Protein AF-A0A1F9PHR8-F1 (afdb_monomer)

Solvent-accessible surface area (backbone atoms only — not comparable to full-atom values): 4453 Å² total; per-residue (Å²): 137,86,86,68,82,86,77,76,83,90,54,65,68,58,51,48,56,50,48,27,62,75,70,76,46,88,85,87,78,94,72,60,77,91,78,52,53,75,92,67,69,44,76,91,74,55,92,72,80,77,43,98,91,44,53,91,75,66,80,81,130

Foldseek 3Di:
DPPDPPDDDDCPVVVVVVVCVVVVHDDDDDDDPVPDDPVCPDPVNPPDDDDPVDHPDPPDD

Radius of gyration: 16.5 Å; Cα contacts (8 Å, |Δi|>4): 12; chains: 1; bounding box: 24×46×47 Å

Mean predicted aligned error: 11.71 Å

pLDDT: mean 70.43, std 11.83, range [43.78, 88.69]

Sequence (61 aa):
MNDKKELMHDNQLLKIAKLVNTKGIQFVASILKDKLLEELNREEFFVVKLSQGDKLFRIEE

Structure (mmCIF, N/CA/C/O backbone):
data_AF-A0A1F9PHR8-F1
#
_entry.id 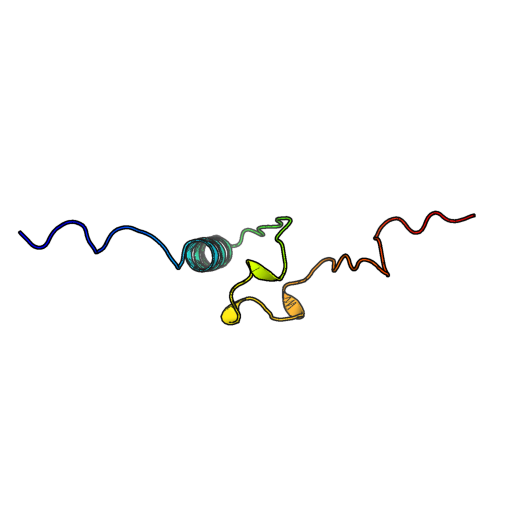  AF-A0A1F9PHR8-F1
#
loop_
_atom_site.group_PDB
_atom_site.id
_atom_site.type_symbol
_atom_site.label_atom_id
_atom_site.label_alt_id
_atom_site.label_comp_id
_atom_site.label_asym_id
_atom_site.label_entity_id
_atom_site.label_seq_id
_atom_site.pdbx_PDB_ins_code
_atom_site.Cartn_x
_atom_site.Cartn_y
_atom_site.Cartn_z
_atom_site.occupancy
_atom_site.B_iso_or_equiv
_atom_site.auth_seq_id
_atom_site.auth_comp_id
_atom_site.au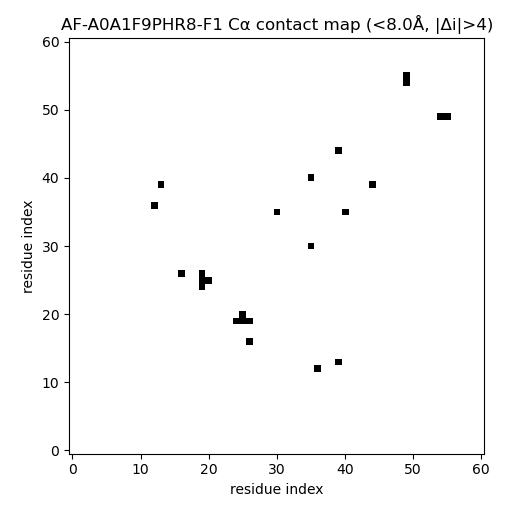th_asym_id
_atom_site.auth_atom_id
_atom_site.pdbx_PDB_model_num
ATOM 1 N N . MET A 1 1 ? 2.495 31.400 19.430 1.00 49.41 1 MET A N 1
ATOM 2 C CA . MET A 1 1 ? 1.757 30.963 18.226 1.00 49.41 1 MET A CA 1
ATOM 3 C C . MET A 1 1 ? 2.475 29.746 17.668 1.00 49.41 1 MET A C 1
ATOM 5 O O . MET A 1 1 ? 3.415 29.903 16.903 1.00 49.41 1 MET A O 1
ATOM 9 N N . ASN A 1 2 ? 2.116 28.557 18.161 1.00 48.09 2 ASN A N 1
ATOM 10 C CA . ASN A 1 2 ? 2.770 27.283 17.825 1.00 48.09 2 ASN A CA 1
ATOM 11 C C . ASN A 1 2 ? 1.917 26.421 16.869 1.00 48.09 2 ASN A C 1
ATOM 13 O O . ASN A 1 2 ? 2.248 25.277 16.578 1.00 48.09 2 ASN A O 1
ATOM 17 N N . ASP A 1 3 ? 0.826 26.987 16.358 1.00 61.31 3 ASP A N 1
ATOM 18 C CA . ASP A 1 3 ? -0.075 26.367 15.397 1.00 61.31 3 ASP A CA 1
ATOM 19 C C . ASP A 1 3 ? 0.465 26.530 13.979 1.00 61.31 3 ASP A C 1
ATOM 21 O O . ASP A 1 3 ? 0.478 27.645 13.455 1.00 61.31 3 ASP A O 1
ATOM 25 N N . LYS A 1 4 ? 0.914 25.417 13.381 1.00 48.62 4 LYS A N 1
ATOM 26 C CA . LYS A 1 4 ? 0.810 25.063 11.940 1.00 48.62 4 LYS A CA 1
ATOM 27 C C . LYS A 1 4 ? 1.807 23.990 11.506 1.00 48.62 4 LYS A C 1
ATOM 29 O O . LYS A 1 4 ? 1.593 23.362 10.474 1.00 48.62 4 LYS A O 1
ATOM 34 N N . LYS A 1 5 ? 2.865 23.737 12.283 1.00 45.78 5 LYS A N 1
ATOM 35 C CA . LYS A 1 5 ? 3.869 22.712 11.939 1.00 45.78 5 LYS A CA 1
ATOM 36 C C . LYS A 1 5 ? 3.365 21.270 12.128 1.00 45.78 5 LYS A C 1
ATOM 38 O O . LYS A 1 5 ? 4.033 20.340 11.702 1.00 45.78 5 LYS A O 1
ATOM 43 N N . GLU A 1 6 ? 2.185 21.096 12.725 1.00 43.78 6 GLU A N 1
ATOM 44 C CA . GLU A 1 6 ? 1.603 19.797 13.095 1.00 43.78 6 GLU A CA 1
ATOM 45 C C . GLU A 1 6 ? 0.747 19.143 11.985 1.00 43.78 6 GLU A C 1
ATOM 47 O O . GLU A 1 6 ? 0.283 18.017 12.142 1.00 43.78 6 GLU A O 1
ATOM 52 N N . LEU A 1 7 ? 0.523 19.812 10.844 1.00 52.31 7 LEU A N 1
ATOM 53 C CA . LEU A 1 7 ? -0.562 19.430 9.924 1.00 52.31 7 LEU A CA 1
ATOM 54 C C . LEU A 1 7 ? -0.180 18.713 8.619 1.00 52.31 7 LEU A C 1
ATOM 56 O O . LEU A 1 7 ? -1.074 18.174 7.971 1.00 52.31 7 LEU A O 1
ATOM 60 N N . MET A 1 8 ? 1.078 18.663 8.187 1.00 56.38 8 MET A N 1
ATOM 61 C CA . MET A 1 8 ? 1.447 18.109 6.870 1.00 56.38 8 MET A CA 1
ATOM 62 C C . MET A 1 8 ? 2.906 17.658 6.936 1.00 56.38 8 MET A C 1
ATOM 64 O O . MET A 1 8 ? 3.727 18.427 7.407 1.00 56.38 8 MET A O 1
ATOM 68 N N . HIS A 1 9 ? 3.352 16.484 6.514 1.00 62.91 9 HIS A N 1
ATOM 69 C CA . HIS A 1 9 ? 2.865 15.457 5.602 1.00 62.91 9 HIS A CA 1
ATOM 70 C C . HIS A 1 9 ? 3.872 14.318 5.830 1.00 62.91 9 HIS A C 1
ATOM 72 O O . HIS A 1 9 ? 5.041 14.625 5.719 1.00 62.91 9 HIS A O 1
ATOM 78 N N . ASP A 1 10 ? 3.483 13.081 6.155 1.00 50.16 10 ASP A 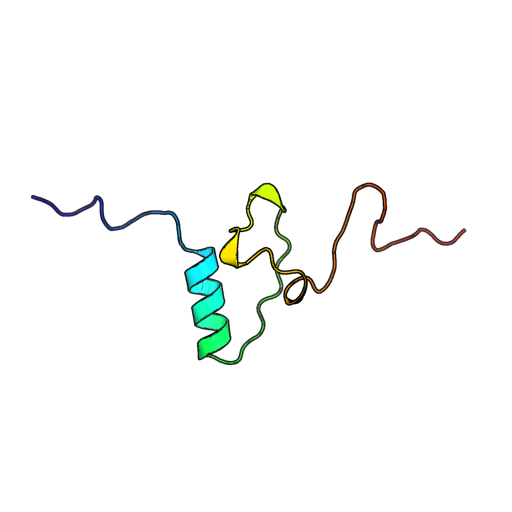N 1
ATOM 79 C CA . ASP A 1 10 ? 4.417 11.926 6.035 1.00 50.16 10 ASP A CA 1
ATOM 80 C C . ASP A 1 10 ? 3.746 10.564 6.256 1.00 50.16 10 ASP A C 1
ATOM 82 O O . ASP A 1 10 ? 4.282 9.530 5.885 1.00 50.16 10 ASP A O 1
ATOM 86 N N . ASN A 1 11 ? 2.522 10.530 6.798 1.00 59.78 11 ASN A N 1
ATOM 87 C CA . ASN A 1 11 ? 1.908 9.259 7.195 1.00 59.78 11 ASN A CA 1
ATOM 88 C C . ASN A 1 11 ? 0.563 8.951 6.525 1.00 59.78 11 ASN A C 1
ATOM 90 O O . ASN A 1 11 ? -0.260 8.223 7.076 1.00 59.78 11 ASN A O 1
ATOM 94 N N . GLN A 1 12 ? 0.287 9.540 5.358 1.00 69.31 12 GLN A N 1
ATOM 95 C CA . GLN A 1 12 ? -1.001 9.367 4.672 1.00 69.31 12 GLN A CA 1
ATOM 96 C C . GLN A 1 12 ? -1.238 7.917 4.245 1.00 69.31 12 GLN A C 1
ATOM 98 O O . GLN A 1 12 ? -2.331 7.399 4.461 1.00 69.31 12 GLN A O 1
ATOM 103 N N . LEU A 1 13 ? -0.212 7.240 3.723 1.00 76.00 13 LEU A N 1
ATOM 104 C CA . LEU A 1 13 ? -0.332 5.841 3.319 1.00 76.00 13 LEU A CA 1
ATOM 105 C C . LEU A 1 13 ? -0.577 4.930 4.532 1.00 76.00 13 LEU A C 1
ATOM 107 O O . LEU A 1 13 ? -1.442 4.061 4.475 1.00 76.00 13 LEU A O 1
ATOM 111 N N . LEU A 1 14 ? 0.085 5.193 5.666 1.00 77.94 14 LEU A N 1
ATOM 112 C CA . LEU A 1 14 ? -0.166 4.464 6.912 1.00 77.94 14 LEU A CA 1
ATOM 113 C C . LEU A 1 14 ? -1.558 4.758 7.486 1.00 77.94 14 LEU A C 1
ATOM 115 O O . LEU A 1 14 ? -2.213 3.860 8.010 1.00 77.94 14 LEU A O 1
ATOM 119 N N . LYS A 1 15 ? -2.043 6.003 7.387 1.00 81.31 15 LYS A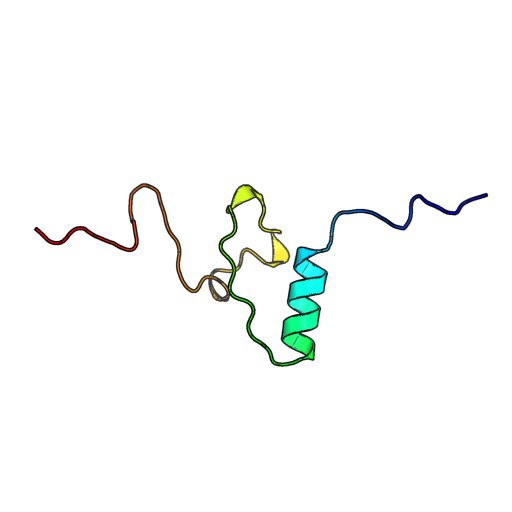 N 1
ATOM 120 C CA . LYS A 1 15 ? -3.412 6.364 7.790 1.00 81.31 15 LYS A CA 1
ATOM 121 C C . LYS A 1 15 ? -4.443 5.627 6.944 1.00 81.31 15 LYS A C 1
ATOM 123 O O . LYS A 1 15 ? -5.416 5.132 7.505 1.00 81.31 15 LYS A O 1
ATOM 128 N N . ILE A 1 16 ? -4.214 5.522 5.634 1.00 80.50 16 ILE A N 1
ATOM 129 C CA . ILE A 1 16 ? -5.057 4.726 4.741 1.00 80.50 16 ILE A CA 1
ATOM 130 C C . ILE A 1 16 ? -4.989 3.261 5.171 1.00 80.50 16 I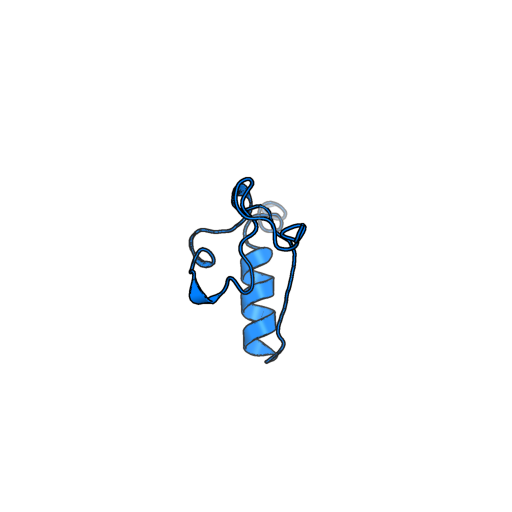LE A C 1
ATOM 132 O O . ILE A 1 16 ? -6.035 2.714 5.483 1.00 80.50 16 ILE A O 1
ATOM 136 N N . ALA A 1 17 ? -3.798 2.668 5.319 1.00 80.19 17 ALA A N 1
ATOM 137 C CA . ALA A 1 17 ? -3.616 1.279 5.760 1.00 80.19 17 ALA A CA 1
ATOM 138 C C . ALA A 1 17 ? -4.333 0.964 7.092 1.00 80.19 17 ALA A C 1
ATOM 140 O O . ALA A 1 17 ? -5.024 -0.047 7.219 1.00 80.19 17 ALA A O 1
ATOM 141 N N . LYS A 1 18 ? -4.242 1.864 8.079 1.00 83.12 18 LYS A N 1
ATOM 142 C CA . LYS A 1 18 ? -4.977 1.746 9.348 1.00 83.12 18 LYS A CA 1
ATOM 143 C C . LYS A 1 18 ? -6.483 1.864 9.148 1.00 83.12 18 LYS A C 1
ATOM 145 O O . LYS A 1 18 ? -7.233 1.104 9.748 1.00 83.12 18 LYS A O 1
ATOM 150 N N . LEU A 1 19 ? -6.936 2.799 8.314 1.00 85.62 19 LEU A N 1
ATOM 151 C CA . LEU A 1 19 ? -8.354 2.988 8.028 1.00 85.62 19 LEU A CA 1
ATOM 152 C C . LEU A 1 19 ? -8.956 1.764 7.336 1.00 85.62 19 LEU A C 1
ATOM 154 O O . LEU A 1 19 ? -10.041 1.340 7.734 1.00 85.62 19 LEU A O 1
ATOM 158 N N . VAL A 1 20 ? -8.268 1.192 6.340 1.00 86.38 20 VAL A N 1
ATOM 159 C CA . VAL A 1 20 ? -8.768 0.000 5.647 1.00 86.38 20 VAL A CA 1
ATOM 160 C C . VAL A 1 20 ? -8.867 -1.189 6.595 1.00 86.38 20 VAL A C 1
ATOM 162 O O . VAL A 1 20 ? -9.912 -1.835 6.645 1.00 86.38 20 VAL A O 1
ATOM 165 N N . ASN A 1 21 ? -7.833 -1.403 7.416 1.00 83.62 21 ASN A N 1
ATOM 166 C CA . ASN A 1 21 ? -7.814 -2.477 8.407 1.00 83.62 21 ASN A CA 1
ATOM 167 C C . ASN A 1 21 ? -8.935 -2.318 9.452 1.00 83.62 21 ASN A C 1
ATOM 169 O O . ASN A 1 21 ? -9.676 -3.258 9.713 1.00 83.62 21 ASN A O 1
ATOM 173 N N . THR A 1 22 ? -9.127 -1.110 9.996 1.00 88.69 22 THR A N 1
ATOM 174 C CA . THR A 1 22 ? -10.182 -0.837 10.990 1.00 88.69 22 THR A CA 1
ATOM 175 C C . THR A 1 22 ? -11.589 -0.981 10.413 1.00 88.69 22 THR A C 1
ATOM 177 O O . THR A 1 22 ? -12.510 -1.370 11.125 1.00 88.69 22 THR A O 1
ATOM 180 N N . LYS A 1 23 ? -11.785 -0.646 9.134 1.00 87.06 23 LYS A N 1
ATOM 181 C CA . LYS A 1 23 ? -13.095 -0.732 8.477 1.00 87.06 23 LYS A CA 1
ATOM 182 C C . LYS A 1 23 ? -13.350 -2.068 7.773 1.00 87.06 23 LYS A C 1
ATOM 184 O O . LYS A 1 23 ? -14.428 -2.232 7.210 1.00 87.06 23 LYS A O 1
ATOM 189 N N . GLY A 1 24 ? -12.392 -2.997 7.794 1.00 86.00 24 GLY A N 1
ATOM 190 C CA . GLY A 1 24 ? -12.504 -4.287 7.109 1.00 86.00 24 GLY A CA 1
ATOM 191 C C . GLY A 1 24 ? -12.657 -4.164 5.590 1.00 86.00 24 GLY A C 1
ATOM 192 O O . GLY A 1 24 ? -13.288 -5.009 4.965 1.00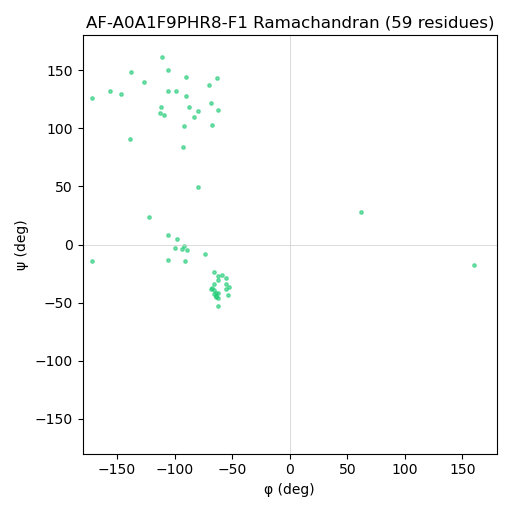 86.00 24 GLY A O 1
ATOM 193 N N . ILE A 1 25 ? -12.127 -3.094 4.994 1.00 86.31 25 ILE A N 1
ATOM 194 C CA . ILE A 1 25 ? -12.158 -2.855 3.544 1.00 86.31 25 ILE A CA 1
ATOM 195 C C . ILE A 1 25 ? -10.770 -3.116 2.947 1.00 86.31 25 ILE A C 1
ATOM 197 O O . ILE A 1 25 ? -9.757 -2.931 3.616 1.00 86.31 25 ILE A O 1
ATOM 201 N N . GLN A 1 26 ? -10.706 -3.540 1.683 1.00 80.94 26 GLN A N 1
ATOM 202 C CA . GLN A 1 26 ? -9.443 -3.717 0.958 1.00 80.94 26 GLN A CA 1
ATOM 203 C C . GLN A 1 26 ? -9.174 -2.511 0.056 1.00 80.94 26 GLN A C 1
ATOM 205 O O . GLN A 1 26 ? -10.050 -2.070 -0.686 1.00 80.94 26 GLN A O 1
ATOM 210 N N . PHE A 1 27 ? -7.952 -1.982 0.114 1.00 82.31 27 PHE A N 1
ATOM 211 C CA . PHE A 1 27 ? -7.499 -0.876 -0.726 1.00 82.31 27 PHE A CA 1
ATOM 212 C C . PHE A 1 27 ? -6.424 -1.392 -1.672 1.00 82.31 27 PHE A C 1
ATOM 214 O O . PHE A 1 27 ? -5.339 -1.773 -1.240 1.00 82.31 27 PHE A O 1
ATOM 221 N N . VAL A 1 28 ? -6.746 -1.405 -2.962 1.00 82.62 28 VAL A N 1
ATOM 222 C CA . VAL A 1 28 ? -5.831 -1.800 -4.031 1.00 82.62 28 VAL A CA 1
ATOM 223 C C . VAL A 1 28 ? -5.520 -0.555 -4.846 1.00 82.62 28 VAL A C 1
ATOM 225 O O . VAL A 1 28 ? -6.416 0.054 -5.426 1.00 82.62 28 VAL A O 1
ATOM 228 N N . ALA A 1 29 ? -4.250 -0.164 -4.876 1.00 80.69 29 ALA A N 1
ATOM 229 C CA . ALA A 1 29 ? -3.784 0.982 -5.639 1.00 80.69 29 ALA A CA 1
ATOM 230 C C . ALA A 1 29 ? -2.462 0.659 -6.332 1.00 80.69 29 ALA A C 1
ATOM 232 O O . ALA A 1 29 ? -1.640 -0.099 -5.819 1.00 80.69 29 ALA A O 1
ATOM 233 N N . SER A 1 30 ? -2.249 1.266 -7.497 1.00 80.06 30 SER A N 1
ATOM 234 C CA . SER A 1 30 ? -0.956 1.221 -8.177 1.00 80.06 30 SER A CA 1
ATOM 235 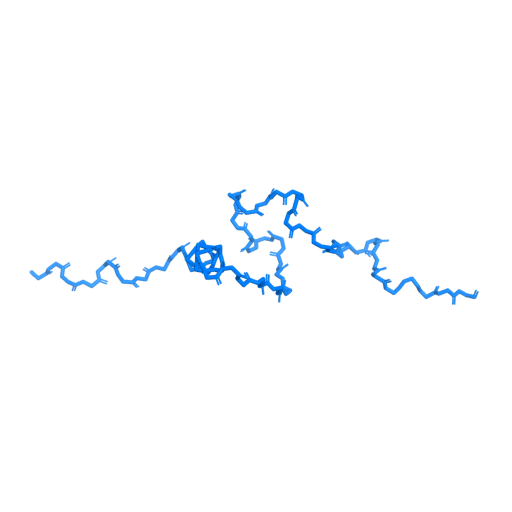C C . SER A 1 30 ? -0.024 2.240 -7.532 1.00 80.06 30 SER A C 1
ATOM 237 O O . SER A 1 30 ? -0.276 3.442 -7.606 1.00 80.06 30 SER A O 1
ATOM 239 N N . ILE A 1 31 ? 1.045 1.768 -6.894 1.00 78.69 31 ILE A N 1
ATOM 240 C CA . ILE A 1 31 ? 2.041 2.620 -6.243 1.00 78.69 31 ILE A CA 1
ATOM 241 C C . ILE A 1 31 ? 3.440 2.281 -6.748 1.00 78.69 31 ILE A C 1
ATOM 243 O O . ILE A 1 31 ? 3.781 1.119 -6.967 1.00 78.69 31 ILE A O 1
ATOM 247 N N . LEU A 1 32 ? 4.256 3.314 -6.957 1.00 76.94 32 LEU A N 1
ATOM 248 C CA . LEU A 1 32 ? 5.670 3.129 -7.268 1.00 76.94 32 LEU A CA 1
ATOM 249 C C . LEU A 1 32 ? 6.385 2.605 -6.024 1.00 76.94 32 LEU A C 1
ATOM 251 O O . LEU A 1 32 ? 6.167 3.128 -4.934 1.00 76.94 32 LEU A O 1
ATOM 255 N N . LYS A 1 33 ? 7.275 1.624 -6.200 1.00 74.12 33 LYS A N 1
ATOM 256 C CA . LYS A 1 33 ? 8.046 1.018 -5.102 1.00 74.12 33 LYS A CA 1
ATOM 257 C C . LYS A 1 33 ? 8.783 2.059 -4.246 1.00 74.12 33 LYS A C 1
ATOM 259 O O . LYS A 1 33 ? 8.826 1.918 -3.035 1.00 74.12 33 LYS A O 1
ATOM 264 N N . ASP A 1 34 ? 9.290 3.114 -4.876 1.00 77.38 34 ASP A N 1
ATOM 265 C CA . ASP A 1 34 ? 9.994 4.233 -4.231 1.00 77.38 34 ASP A CA 1
ATOM 266 C C . ASP A 1 34 ? 9.101 5.072 -3.294 1.00 77.38 34 ASP A C 1
ATOM 268 O O . ASP A 1 34 ? 9.575 5.703 -2.359 1.00 77.38 34 ASP A O 1
ATOM 272 N N . LYS A 1 35 ? 7.780 5.045 -3.510 1.00 74.69 35 LYS A N 1
ATOM 273 C CA . LYS A 1 35 ? 6.786 5.774 -2.706 1.00 74.69 35 LYS A CA 1
ATOM 274 C C . LYS A 1 35 ? 6.126 4.908 -1.630 1.00 74.69 35 LYS A C 1
ATOM 276 O O . LYS A 1 35 ? 5.177 5.356 -0.986 1.00 74.69 35 LYS A O 1
ATOM 281 N N . LEU A 1 36 ? 6.570 3.663 -1.468 1.00 77.88 36 LEU A N 1
ATOM 282 C CA . LEU A 1 36 ? 6.042 2.742 -0.471 1.00 77.88 36 LEU A CA 1
ATOM 283 C C . LEU A 1 36 ? 6.839 2.888 0.832 1.00 77.88 36 LEU A C 1
ATOM 285 O O . LEU A 1 36 ? 8.062 2.785 0.815 1.00 77.88 36 LEU A O 1
ATOM 289 N N . LEU A 1 37 ? 6.155 3.096 1.962 1.00 76.62 37 LEU A N 1
ATOM 290 C CA . LEU A 1 37 ? 6.820 3.074 3.269 1.00 76.62 37 LEU A CA 1
ATOM 291 C C . LEU A 1 37 ? 7.402 1.683 3.544 1.00 76.62 37 LEU A C 1
ATOM 293 O O . LEU A 1 37 ? 6.756 0.674 3.257 1.00 76.62 37 LEU A O 1
ATOM 297 N N . GLU A 1 38 ? 8.567 1.636 4.191 1.00 76.31 38 GLU A N 1
ATOM 298 C CA . GLU A 1 38 ? 9.224 0.384 4.592 1.00 76.31 38 GLU A CA 1
ATOM 299 C C . GLU A 1 38 ? 8.311 -0.505 5.452 1.00 76.31 38 GLU A C 1
ATOM 301 O O . GLU A 1 38 ? 8.300 -1.722 5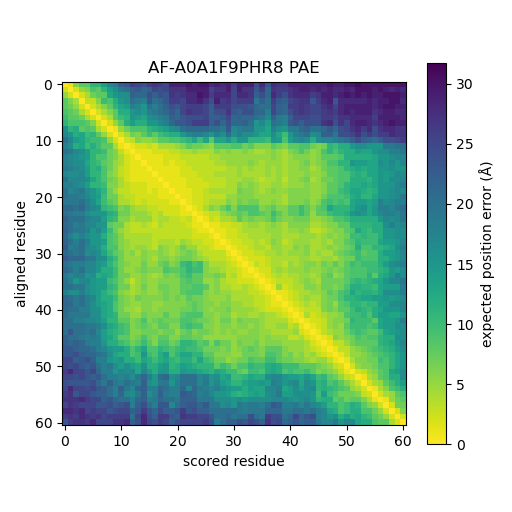.288 1.00 76.31 38 GLU A O 1
ATOM 306 N N . GLU A 1 39 ? 7.460 0.096 6.290 1.00 74.88 39 GLU A N 1
ATOM 307 C CA . GLU A 1 39 ? 6.478 -0.623 7.116 1.00 74.88 39 GLU A CA 1
ATOM 308 C C . GLU A 1 39 ? 5.437 -1.404 6.292 1.00 74.88 39 GLU A C 1
ATOM 310 O O . GLU A 1 39 ? 4.944 -2.442 6.736 1.00 74.88 39 GLU A O 1
ATOM 315 N N . LEU A 1 40 ? 5.111 -0.912 5.091 1.00 74.12 40 LEU A N 1
ATOM 316 C CA . LEU A 1 40 ? 4.160 -1.517 4.152 1.00 74.12 40 LEU A CA 1
ATOM 317 C C . LEU A 1 40 ? 4.860 -2.314 3.043 1.00 74.12 40 LEU A C 1
ATOM 319 O O . LEU A 1 40 ? 4.194 -2.966 2.241 1.00 74.12 40 LEU A O 1
ATOM 323 N N . ASN A 1 41 ? 6.195 -2.312 3.010 1.00 74.81 41 ASN A N 1
ATOM 324 C CA . ASN A 1 41 ? 7.009 -3.068 2.063 1.00 74.81 41 ASN A CA 1
ATOM 325 C C . ASN A 1 41 ? 7.137 -4.544 2.469 1.00 74.81 41 ASN A C 1
ATOM 327 O O . ASN A 1 41 ? 8.229 -5.108 2.519 1.00 74.81 41 ASN A O 1
ATOM 331 N N . ARG A 1 42 ? 6.004 -5.182 2.770 1.00 78.25 42 ARG A N 1
ATOM 332 C CA . ARG A 1 42 ? 5.933 -6.616 3.049 1.00 78.25 42 ARG A CA 1
ATOM 333 C C . ARG A 1 42 ? 5.323 -7.332 1.867 1.00 78.25 42 ARG A C 1
ATOM 335 O O . ARG A 1 42 ? 4.279 -6.913 1.379 1.00 78.25 42 ARG A O 1
ATOM 342 N N . GLU A 1 43 ? 5.950 -8.423 1.432 1.00 74.31 43 GLU A N 1
ATOM 343 C CA . GLU A 1 43 ? 5.497 -9.202 0.271 1.00 74.31 43 GLU A CA 1
ATOM 344 C C . GLU A 1 43 ? 4.041 -9.672 0.386 1.00 74.31 43 GLU A C 1
ATOM 346 O O . GLU A 1 43 ? 3.359 -9.746 -0.630 1.00 74.31 43 GLU A O 1
ATOM 351 N N . GLU A 1 44 ? 3.544 -9.874 1.611 1.00 77.31 44 GLU A N 1
ATOM 352 C CA . GLU A 1 44 ? 2.151 -10.237 1.916 1.00 77.31 44 GLU A CA 1
ATOM 353 C C . GLU A 1 44 ? 1.108 -9.224 1.406 1.00 77.31 44 GLU A C 1
ATOM 355 O O . GLU A 1 44 ? -0.029 -9.601 1.132 1.00 77.31 44 GLU A O 1
ATOM 360 N N . PHE A 1 45 ? 1.480 -7.950 1.241 1.00 74.50 45 PHE A N 1
ATOM 361 C CA . PHE A 1 45 ? 0.577 -6.899 0.760 1.00 74.50 45 PHE A CA 1
ATOM 362 C C . PHE A 1 45 ? 0.649 -6.683 -0.756 1.00 74.50 45 PHE A C 1
ATOM 364 O O . PHE A 1 45 ? -0.114 -5.886 -1.307 1.00 74.50 45 PHE A O 1
ATOM 371 N N . PHE A 1 46 ? 1.547 -7.382 -1.456 1.00 72.81 46 PHE A N 1
ATOM 372 C CA . PHE A 1 46 ? 1.673 -7.267 -2.904 1.00 72.81 46 PHE A CA 1
ATOM 373 C C . PHE A 1 46 ? 0.806 -8.316 -3.591 1.00 72.81 46 PHE A C 1
ATOM 375 O O . PHE A 1 46 ? 1.189 -9.473 -3.721 1.00 72.81 46 PHE A O 1
ATOM 382 N N . VAL A 1 47 ? -0.345 -7.880 -4.100 1.00 70.50 47 VAL A N 1
ATOM 383 C CA . VAL A 1 47 ? -1.209 -8.723 -4.941 1.00 70.50 47 VAL A CA 1
ATOM 384 C C . VAL A 1 47 ? -0.540 -9.003 -6.291 1.00 70.50 47 VAL A C 1
ATOM 386 O O . VAL A 1 47 ? -0.620 -10.105 -6.819 1.00 70.50 47 VAL A O 1
ATOM 389 N N . VAL A 1 48 ? 0.146 -8.000 -6.846 1.00 69.88 48 VAL A N 1
ATOM 390 C CA . VAL A 1 48 ? 0.820 -8.060 -8.145 1.00 69.88 48 VAL A CA 1
ATOM 391 C C . VAL A 1 48 ? 2.075 -7.189 -8.096 1.00 69.88 48 VAL A C 1
ATOM 393 O O . VAL A 1 48 ? 2.004 -6.016 -7.725 1.00 69.88 48 VAL A O 1
ATOM 396 N N . LYS A 1 49 ? 3.223 -7.737 -8.512 1.00 69.12 49 LYS A N 1
ATOM 397 C CA . LYS A 1 49 ? 4.468 -6.981 -8.710 1.00 69.12 49 LYS A CA 1
ATOM 398 C C . LYS A 1 49 ? 4.765 -6.889 -10.199 1.00 69.12 49 LYS A C 1
ATOM 400 O O . LYS A 1 49 ? 5.104 -7.881 -10.828 1.00 69.12 49 LYS A O 1
ATOM 405 N N . LEU A 1 50 ? 4.653 -5.685 -10.748 1.00 65.94 50 LEU A N 1
ATOM 406 C CA . LEU A 1 50 ? 5.091 -5.397 -12.108 1.00 65.94 50 LEU A CA 1
ATOM 407 C C . LEU A 1 50 ? 6.563 -5.009 -12.053 1.00 65.94 50 LEU A C 1
ATOM 409 O O . LEU A 1 50 ? 6.920 -4.023 -11.405 1.00 65.94 50 LEU A O 1
ATOM 413 N N . SER A 1 51 ? 7.416 -5.776 -12.719 1.00 67.81 51 SER A N 1
ATOM 414 C CA . SER A 1 51 ? 8.809 -5.394 -12.933 1.00 67.81 51 SER A CA 1
ATOM 415 C C . SER A 1 51 ? 9.029 -5.088 -14.408 1.00 67.81 51 SER A C 1
ATOM 417 O O . SER A 1 51 ? 8.246 -5.494 -15.266 1.00 67.81 51 SER A O 1
ATOM 419 N N . GLN A 1 52 ? 10.099 -4.364 -14.733 1.00 61.31 52 GLN A N 1
ATOM 420 C CA . GLN A 1 52 ? 10.383 -4.073 -16.136 1.00 61.31 52 GLN A CA 1
ATOM 421 C C . GLN A 1 52 ? 10.644 -5.352 -16.957 1.00 61.31 52 GLN A C 1
ATOM 423 O O . GLN A 1 52 ? 10.367 -5.359 -18.155 1.00 61.31 52 GLN A O 1
ATOM 428 N N . GLY A 1 53 ? 11.128 -6.417 -16.304 1.00 65.31 53 GLY A N 1
ATOM 429 C CA . GLY A 1 53 ? 11.357 -7.733 -16.906 1.00 65.31 53 GLY A CA 1
ATOM 430 C C . GLY A 1 53 ? 10.171 -8.697 -16.821 1.00 65.31 53 GLY A C 1
ATOM 431 O O . GLY A 1 53 ? 10.158 -9.683 -17.544 1.00 65.31 53 GLY A O 1
ATOM 432 N N . ASP A 1 54 ? 9.169 -8.414 -15.986 1.00 61.75 54 ASP A N 1
ATOM 433 C CA . ASP A 1 54 ? 8.005 -9.280 -15.780 1.00 61.75 54 ASP A CA 1
ATOM 434 C C . ASP A 1 54 ? 6.746 -8.401 -15.703 1.00 61.75 54 ASP A C 1
ATOM 436 O O . ASP A 1 54 ? 6.398 -7.829 -14.662 1.00 61.75 54 ASP A O 1
ATOM 440 N N . LYS A 1 55 ? 6.132 -8.193 -16.873 1.00 61.53 55 LYS A N 1
ATOM 441 C CA . LYS A 1 55 ? 4.873 -7.455 -17.043 1.00 61.53 55 LYS A CA 1
ATOM 442 C C . LYS A 1 55 ? 3.705 -8.438 -16.936 1.00 61.53 55 LYS A C 1
ATOM 444 O O . LYS A 1 55 ? 3.802 -9.549 -17.443 1.00 61.53 55 LYS A O 1
ATOM 449 N N . LEU A 1 56 ? 2.582 -8.000 -16.351 1.00 61.53 56 LEU A N 1
ATOM 450 C CA . LEU A 1 56 ? 1.373 -8.830 -16.184 1.00 61.53 56 LEU A CA 1
ATOM 451 C C . LEU A 1 56 ? 0.849 -9.411 -17.495 1.00 61.53 56 LEU A C 1
ATOM 453 O O . LEU A 1 56 ? 0.370 -10.536 -17.535 1.00 61.53 56 LEU A O 1
ATOM 457 N N . PHE A 1 57 ? 0.927 -8.614 -18.557 1.00 60.44 57 PHE A N 1
ATOM 458 C CA . PHE A 1 57 ? 0.600 -9.042 -19.902 1.00 60.44 57 PHE A CA 1
ATOM 459 C C . PHE A 1 57 ? 1.896 -9.511 -20.547 1.00 60.44 57 PHE A C 1
ATOM 461 O O . PHE A 1 57 ? 2.586 -8.743 -21.223 1.00 60.44 57 PHE A O 1
ATOM 468 N N . ARG A 1 58 ? 2.253 -10.770 -20.285 1.00 59.84 58 ARG A N 1
ATOM 469 C CA . ARG A 1 58 ? 3.110 -11.504 -21.212 1.00 59.84 58 ARG A CA 1
ATOM 470 C C . ARG A 1 58 ? 2.309 -11.574 -22.505 1.00 59.84 58 ARG A C 1
ATOM 472 O O . ARG A 1 58 ? 1.186 -12.067 -22.505 1.00 59.84 58 ARG A O 1
ATOM 479 N N . ILE A 1 59 ? 2.816 -10.937 -23.553 1.00 60.22 59 ILE A N 1
ATOM 480 C CA . ILE A 1 59 ? 2.239 -11.086 -24.884 1.00 60.22 59 ILE A CA 1
ATOM 481 C C . ILE A 1 59 ? 2.546 -12.540 -25.235 1.00 60.22 59 ILE A C 1
ATOM 483 O O . ILE A 1 59 ? 3.712 -12.875 -25.431 1.00 60.22 59 ILE A O 1
ATOM 487 N N . GLU A 1 60 ? 1.547 -13.411 -25.138 1.00 57.66 60 GLU A N 1
ATOM 488 C CA . GLU A 1 60 ? 1.677 -14.787 -25.610 1.00 57.66 60 GLU A CA 1
ATOM 489 C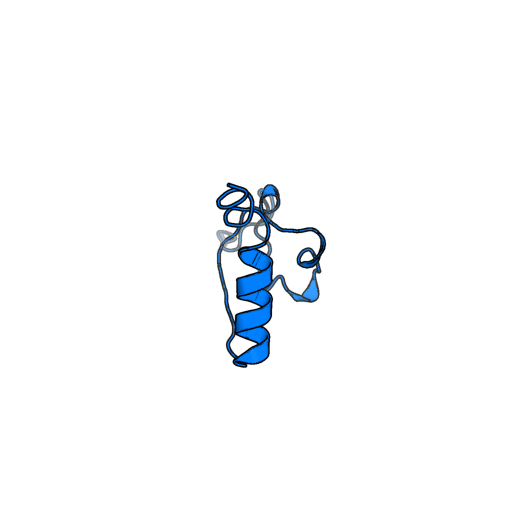 C . GLU A 1 60 ? 1.772 -14.698 -27.139 1.00 57.66 60 GLU A C 1
ATOM 491 O O . GLU A 1 60 ? 0.924 -14.054 -27.764 1.00 57.66 60 GLU A O 1
ATOM 496 N N . GLU A 1 61 ? 2.863 -15.221 -27.703 1.00 52.78 61 GLU A N 1
ATOM 497 C CA . GLU A 1 61 ? 3.038 -15.373 -29.155 1.00 52.78 61 GLU A CA 1
ATOM 498 C C . GLU A 1 61 ? 2.206 -16.550 -29.672 1.00 52.78 61 GLU A C 1
ATOM 500 O O . GLU A 1 61 ? 2.217 -17.614 -29.006 1.00 52.78 61 GLU A O 1
#

Secondary structure (DSSP, 8-state):
---STTSSSS-HHHHHHHHHHHHT--------GGGS-GGG--GGG-S----SS--S-----